Protein AF-A0A368TEZ4-F1 (afdb_monomer_lite)

Structure (mmCIF, N/CA/C/O backbone):
data_AF-A0A368TEZ4-F1
#
_entry.id   AF-A0A368TEZ4-F1
#
loop_
_atom_site.group_PDB
_atom_site.id
_atom_site.type_symbol
_atom_site.label_atom_id
_atom_site.label_alt_id
_atom_site.label_comp_id
_atom_site.label_asym_id
_atom_site.label_entity_id
_atom_site.label_seq_id
_atom_site.pdbx_PDB_ins_code
_atom_site.Cartn_x
_atom_site.Cartn_y
_atom_site.Cartn_z
_atom_site.occupancy
_atom_site.B_iso_or_equiv
_atom_site.auth_seq_id
_atom_site.auth_comp_id
_atom_site.auth_asym_id
_atom_site.auth_atom_id
_atom_site.pdbx_PDB_model_num
ATOM 1 N N . MET A 1 1 ? -27.311 -32.280 39.906 1.00 43.31 1 MET A N 1
ATOM 2 C CA . MET A 1 1 ? -26.940 -31.190 38.976 1.00 43.31 1 MET A CA 1
ATOM 3 C C . MET A 1 1 ? -26.028 -31.765 37.904 1.00 43.31 1 MET A C 1
ATOM 5 O O . MET A 1 1 ? -25.004 -32.318 38.286 1.00 43.31 1 MET A O 1
ATOM 9 N N . PRO A 1 2 ? -26.375 -31.707 36.608 1.00 44.59 2 PRO A N 1
ATOM 10 C CA . PRO A 1 2 ? -25.409 -32.002 35.556 1.00 44.59 2 PRO A CA 1
ATOM 11 C C . PRO A 1 2 ? -24.467 -30.798 35.349 1.00 44.59 2 PRO A C 1
ATOM 13 O O . PRO A 1 2 ? -24.894 -29.658 35.553 1.00 44.59 2 PRO A O 1
ATOM 16 N N . PRO A 1 3 ? -23.200 -31.016 34.958 1.00 43.06 3 PRO A N 1
ATOM 17 C CA . PRO A 1 3 ? -22.286 -29.928 34.633 1.00 43.06 3 PRO A CA 1
ATOM 18 C C . PRO A 1 3 ? -22.709 -29.253 33.322 1.00 43.06 3 PRO A C 1
ATOM 20 O O . PRO A 1 3 ? -23.025 -29.916 32.333 1.00 43.06 3 PRO A O 1
ATOM 23 N N . ILE A 1 4 ? -22.711 -27.920 33.316 1.00 48.16 4 ILE A N 1
ATOM 24 C CA . ILE A 1 4 ? -22.981 -27.105 32.130 1.00 48.16 4 ILE A CA 1
ATOM 25 C C . ILE A 1 4 ? -21.803 -27.280 31.165 1.00 48.16 4 ILE A C 1
ATOM 27 O O . ILE A 1 4 ? -20.699 -26.798 31.415 1.00 48.16 4 ILE A O 1
ATOM 31 N N . SER A 1 5 ? -22.033 -27.989 30.060 1.00 49.06 5 SER A N 1
ATOM 32 C CA . SER A 1 5 ? -21.103 -28.042 28.933 1.00 49.06 5 SER A CA 1
ATOM 33 C C . SER A 1 5 ? -21.151 -26.695 28.211 1.00 49.06 5 SER A C 1
ATOM 35 O O . SER A 1 5 ? -22.085 -26.412 27.460 1.00 49.06 5 SER A O 1
ATOM 37 N N . ILE A 1 6 ? -20.169 -25.828 28.471 1.00 51.31 6 ILE A N 1
ATOM 38 C CA . ILE A 1 6 ? -19.989 -24.587 27.710 1.00 51.31 6 ILE A CA 1
ATOM 39 C C . ILE A 1 6 ? -19.477 -24.995 26.327 1.00 51.31 6 ILE A C 1
ATOM 41 O O . ILE A 1 6 ? -18.301 -25.302 26.129 1.00 51.31 6 ILE A O 1
ATOM 45 N N . GLY A 1 7 ? -20.412 -25.084 25.383 1.00 43.53 7 GLY A N 1
ATOM 46 C CA . GLY A 1 7 ? -20.184 -25.577 24.035 1.00 43.53 7 GLY A CA 1
ATOM 47 C C . GLY A 1 7 ? -19.097 -24.797 23.297 1.00 43.53 7 GLY A C 1
ATOM 48 O O . GLY A 1 7 ? -19.305 -23.668 22.858 1.00 43.53 7 GLY A O 1
ATOM 49 N N . GLY A 1 8 ? -17.969 -25.462 23.035 1.00 47.59 8 GLY A N 1
ATOM 50 C CA . GLY A 1 8 ? -16.898 -25.000 22.141 1.00 47.59 8 GLY A CA 1
ATOM 51 C C . GLY A 1 8 ? -17.299 -24.872 20.658 1.00 47.59 8 GLY A C 1
ATOM 52 O O . GLY A 1 8 ? -16.436 -24.712 19.796 1.00 47.59 8 GLY A O 1
ATOM 53 N N . GLY A 1 9 ? -18.595 -24.939 20.334 1.00 52.88 9 GLY A N 1
ATOM 54 C CA . GLY A 1 9 ? -19.119 -24.895 18.968 1.00 52.88 9 GLY A CA 1
ATOM 55 C C . GLY A 1 9 ? -19.079 -23.505 18.328 1.00 52.88 9 GLY A C 1
ATOM 56 O O . GLY A 1 9 ? -18.756 -23.393 17.144 1.00 52.88 9 GLY A O 1
ATOM 57 N N . MET A 1 10 ? -19.345 -22.436 19.092 1.00 49.81 10 MET A N 1
ATOM 58 C CA . MET A 1 10 ? -19.402 -21.078 18.529 1.00 49.81 10 MET A CA 1
ATOM 59 C C . MET A 1 10 ? -18.005 -20.531 18.214 1.00 49.81 10 MET A C 1
ATOM 61 O O . MET A 1 10 ? -17.757 -20.093 17.093 1.00 49.81 10 MET A O 1
ATOM 65 N N . VAL A 1 11 ? -17.045 -20.647 19.137 1.00 54.62 11 VAL A N 1
ATOM 66 C CA . VAL A 1 11 ? -15.675 -20.121 18.949 1.00 54.62 11 VAL A CA 1
ATOM 67 C C . VAL A 1 11 ? -14.958 -20.802 17.771 1.00 54.62 11 VAL A C 1
ATOM 69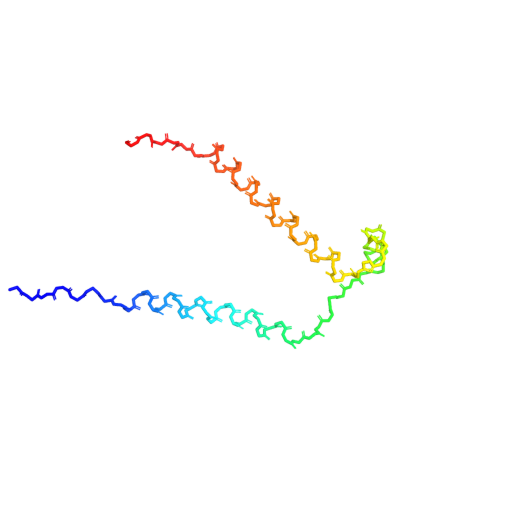 O O . VAL A 1 11 ? -14.264 -20.147 16.989 1.00 54.62 11 VAL A O 1
ATOM 72 N N . GLY A 1 12 ? -15.180 -22.107 17.581 1.00 55.53 12 GLY A N 1
ATOM 73 C CA . GLY A 1 12 ? -14.644 -22.857 16.442 1.00 55.53 12 GLY A CA 1
ATOM 74 C C . GLY A 1 12 ? -15.298 -22.496 15.102 1.00 55.53 12 GLY A C 1
ATOM 75 O O . GLY A 1 12 ? -14.646 -22.567 14.060 1.00 55.53 12 GLY A O 1
ATOM 76 N N . ALA A 1 13 ? -16.570 -22.088 15.095 1.00 57.53 13 ALA A N 1
ATOM 77 C CA . ALA A 1 13 ? -17.242 -21.596 13.893 1.00 57.53 13 ALA A CA 1
ATOM 78 C C . ALA A 1 13 ? -16.713 -20.215 13.475 1.00 57.53 13 ALA A C 1
ATOM 80 O O . ALA A 1 13 ? -16.379 -20.032 12.305 1.00 57.53 13 ALA A O 1
ATOM 81 N N . TYR A 1 14 ? -16.528 -19.293 14.427 1.00 57.78 14 TYR A N 1
ATOM 82 C CA . TYR A 1 14 ? -15.948 -17.971 14.158 1.00 57.78 14 TYR A CA 1
ATOM 83 C C . TYR A 1 14 ? -14.522 -18.061 13.598 1.00 57.78 14 TYR A C 1
ATOM 85 O O . TYR A 1 14 ? -14.234 -17.458 12.561 1.00 57.78 14 TYR A O 1
ATOM 93 N N . LYS A 1 15 ? -13.640 -18.870 14.207 1.00 54.47 15 LYS A N 1
ATOM 94 C CA . LYS A 1 15 ? -12.266 -19.043 13.699 1.00 54.47 15 LYS A CA 1
ATOM 95 C C . LYS A 1 15 ? -12.217 -19.685 12.309 1.00 54.47 15 LYS A C 1
ATOM 97 O O . LYS A 1 15 ? -11.407 -19.268 11.485 1.00 54.47 15 LYS A O 1
ATOM 102 N N . ARG A 1 16 ? -13.093 -20.657 12.019 1.00 57.38 16 ARG A N 1
ATOM 103 C CA . ARG A 1 16 ? -13.182 -21.291 10.688 1.00 57.38 16 ARG A CA 1
ATOM 104 C C . ARG A 1 16 ? -13.686 -20.327 9.617 1.00 57.38 16 ARG A C 1
ATOM 106 O O . ARG A 1 16 ? -13.155 -20.332 8.510 1.00 57.38 16 ARG A O 1
ATOM 113 N N . ASN A 1 17 ? -14.665 -19.486 9.942 1.00 62.81 17 ASN A N 1
ATOM 114 C CA . ASN A 1 17 ? -15.207 -18.514 8.993 1.00 62.81 17 ASN A CA 1
ATOM 115 C C . ASN A 1 17 ? -14.178 -17.423 8.663 1.00 62.81 17 ASN A C 1
ATOM 117 O O . ASN A 1 17 ? -13.967 -17.105 7.495 1.00 62.81 17 ASN A O 1
ATOM 121 N N . LEU A 1 18 ? -13.451 -16.940 9.676 1.00 59.81 18 LEU A N 1
ATOM 122 C CA . LEU A 1 18 ? -12.358 -15.988 9.483 1.00 59.81 18 LEU A CA 1
ATOM 123 C C . LEU A 1 18 ? -11.225 -16.592 8.643 1.00 59.81 18 LEU A C 1
ATOM 125 O O . LEU A 1 18 ? -10.767 -15.966 7.691 1.00 59.81 18 LEU A O 1
ATOM 129 N N . TYR A 1 19 ? -10.820 -17.831 8.941 1.00 68.50 19 TYR A N 1
ATOM 130 C CA . TYR A 1 19 ? -9.795 -18.531 8.167 1.00 68.50 19 TYR A CA 1
ATOM 131 C C . TYR A 1 19 ? -10.212 -18.714 6.703 1.00 68.50 19 TYR A C 1
ATOM 133 O O . TYR A 1 19 ? -9.426 -18.426 5.807 1.00 68.50 19 TYR A O 1
ATOM 141 N N . ASN A 1 20 ? -11.457 -19.117 6.438 1.00 66.06 20 ASN A N 1
ATOM 142 C CA . ASN A 1 20 ? -11.959 -19.300 5.075 1.00 66.06 20 ASN A CA 1
ATOM 143 C C . ASN A 1 20 ? -12.116 -17.970 4.317 1.00 66.06 20 ASN A C 1
ATOM 145 O O . ASN A 1 20 ? -11.841 -17.921 3.118 1.00 66.06 20 ASN A O 1
ATOM 149 N N . HIS A 1 21 ? -12.497 -16.887 5.000 1.00 59.31 21 HIS A N 1
ATOM 150 C CA . HIS A 1 21 ? -12.601 -15.556 4.402 1.00 59.31 21 HIS A CA 1
ATOM 151 C C . HIS A 1 21 ? -11.224 -15.001 4.020 1.00 59.31 21 HIS A C 1
ATOM 153 O O . HIS A 1 21 ? -11.004 -14.617 2.870 1.00 59.31 21 HIS A O 1
ATOM 159 N N . VAL A 1 22 ? -10.263 -15.055 4.947 1.00 61.88 22 VAL A N 1
ATOM 160 C CA . VAL A 1 22 ? -8.877 -14.636 4.695 1.00 61.88 22 VAL A CA 1
ATOM 161 C C . VAL A 1 22 ? -8.237 -15.518 3.620 1.00 61.88 22 VAL A C 1
ATOM 163 O O . VAL A 1 22 ? -7.618 -15.003 2.695 1.00 61.88 22 VAL A O 1
ATOM 166 N N . LYS A 1 23 ? -8.450 -16.838 3.660 1.00 65.12 23 LYS A N 1
ATOM 167 C CA . LYS A 1 23 ? -7.940 -17.776 2.650 1.00 65.12 23 LYS A CA 1
ATOM 168 C C . LYS A 1 23 ? -8.533 -17.531 1.262 1.00 65.12 23 LYS A C 1
ATOM 170 O O . LYS A 1 23 ? -7.807 -17.653 0.286 1.00 65.12 23 LYS A O 1
ATOM 175 N N . SER A 1 24 ? -9.808 -17.152 1.156 1.00 56.09 24 SER A N 1
ATOM 176 C CA . SER A 1 24 ? -10.444 -16.772 -0.117 1.00 56.09 24 SER A CA 1
ATOM 177 C C . SER A 1 24 ? -9.842 -15.489 -0.698 1.00 56.09 24 SER A C 1
ATOM 179 O O . SER A 1 24 ? -9.558 -15.427 -1.894 1.00 56.09 24 SER A O 1
ATOM 181 N N . ILE A 1 25 ? -9.571 -14.492 0.151 1.00 58.94 25 ILE A N 1
ATOM 182 C CA . ILE A 1 25 ? -8.879 -13.257 -0.247 1.00 58.94 25 ILE A CA 1
ATOM 183 C C . ILE A 1 25 ? -7.464 -13.579 -0.746 1.00 58.94 25 ILE A C 1
ATOM 185 O O . ILE A 1 25 ? -7.083 -13.151 -1.833 1.00 58.94 25 ILE A O 1
ATOM 189 N N . VAL A 1 26 ? -6.715 -14.397 -0.002 1.00 57.66 26 VAL A N 1
ATOM 190 C CA . VAL A 1 26 ? -5.349 -14.807 -0.367 1.00 57.66 26 VAL A CA 1
ATOM 191 C C . VAL A 1 26 ? -5.332 -15.680 -1.631 1.00 57.66 26 VAL A C 1
ATOM 193 O O . VAL A 1 26 ? -4.465 -15.505 -2.480 1.00 57.66 26 VAL A O 1
ATOM 196 N N . PHE A 1 27 ? -6.306 -16.576 -1.818 1.00 51.22 27 PHE A N 1
ATOM 197 C CA . PHE A 1 27 ? -6.416 -17.429 -3.009 1.00 51.22 27 PHE A CA 1
ATOM 198 C C . PHE A 1 27 ? -6.770 -16.631 -4.273 1.00 51.22 27 PHE A C 1
ATOM 200 O O . PHE A 1 27 ? -6.236 -16.909 -5.344 1.00 51.22 27 PHE A O 1
ATOM 207 N N . LYS A 1 28 ? -7.596 -15.580 -4.160 1.00 53.22 28 LYS A N 1
ATOM 208 C CA . LYS A 1 28 ? -7.843 -14.634 -5.266 1.00 53.22 28 LYS A CA 1
ATOM 209 C C . LYS A 1 28 ? -6.601 -13.818 -5.648 1.00 53.22 28 LYS A C 1
ATOM 211 O O . LYS A 1 28 ? -6.535 -13.332 -6.772 1.00 53.22 28 LYS A O 1
ATOM 216 N N . MET A 1 29 ? -5.617 -13.714 -4.753 1.00 56.22 29 MET A N 1
ATOM 217 C CA . MET A 1 29 ? -4.341 -13.029 -4.986 1.00 56.22 29 MET A CA 1
ATOM 218 C C . MET A 1 29 ? -3.359 -13.831 -5.864 1.00 56.22 29 MET A C 1
ATOM 220 O O . MET A 1 29 ? -2.378 -13.271 -6.339 1.00 56.22 29 MET A O 1
ATOM 224 N N . ALA A 1 30 ? -3.598 -15.131 -6.089 1.00 52.75 30 ALA A N 1
ATOM 225 C CA . ALA A 1 30 ? -2.660 -16.018 -6.789 1.00 52.75 30 ALA A CA 1
ATOM 226 C C . ALA A 1 30 ? -2.681 -15.894 -8.327 1.00 52.75 30 ALA A C 1
ATOM 228 O O . ALA A 1 30 ? -1.819 -16.450 -9.002 1.00 52.75 30 ALA A O 1
ATOM 229 N N . ALA A 1 31 ? -3.633 -15.153 -8.900 1.00 50.47 31 ALA A N 1
ATOM 230 C CA . ALA A 1 31 ? -3.566 -14.746 -10.297 1.00 50.47 31 ALA A CA 1
ATOM 231 C C . ALA A 1 31 ? -2.905 -13.367 -10.345 1.00 50.47 31 ALA A C 1
ATOM 233 O O . ALA A 1 31 ? -3.530 -12.389 -9.938 1.00 50.47 31 ALA A O 1
ATOM 234 N N . ILE A 1 32 ? -1.665 -13.278 -10.838 1.00 56.19 32 ILE A N 1
ATOM 235 C CA . ILE A 1 32 ? -0.982 -12.002 -11.108 1.00 56.19 32 ILE A CA 1
ATOM 236 C C . ILE A 1 32 ? -1.712 -11.319 -12.277 1.00 56.19 32 ILE A C 1
ATOM 238 O O . ILE A 1 32 ? -1.274 -11.326 -13.423 1.00 56.19 32 ILE A O 1
ATOM 242 N N . LYS A 1 33 ? -2.904 -10.792 -12.003 1.00 61.69 33 LYS A N 1
ATOM 243 C CA . LYS A 1 33 ? -3.614 -9.866 -12.873 1.00 61.69 33 LYS A CA 1
ATOM 244 C C . LYS A 1 33 ? -3.056 -8.497 -12.531 1.00 61.69 33 LYS A C 1
ATOM 246 O O . LYS A 1 33 ? -3.310 -7.986 -11.443 1.00 61.69 33 LYS A O 1
ATOM 251 N N . GLY A 1 34 ? -2.243 -7.947 -13.430 1.00 66.62 34 GLY A N 1
ATOM 252 C CA . GLY A 1 34 ? -1.777 -6.572 -13.302 1.00 66.62 34 GLY A CA 1
ATOM 253 C C . GLY A 1 34 ? -2.969 -5.637 -13.104 1.00 66.62 34 GLY A C 1
ATOM 254 O O . GLY A 1 34 ? -4.011 -5.806 -13.739 1.00 66.62 34 GLY A O 1
ATOM 255 N N . ILE A 1 35 ? -2.831 -4.676 -12.196 1.00 72.56 35 ILE A N 1
ATOM 256 C CA . ILE A 1 35 ? -3.796 -3.586 -12.071 1.00 72.56 35 ILE A CA 1
ATOM 257 C C . ILE A 1 35 ? -3.535 -2.666 -13.269 1.00 72.56 35 ILE A C 1
ATOM 259 O O . ILE A 1 35 ? -2.402 -2.202 -13.406 1.00 72.56 35 ILE A O 1
ATOM 263 N N . PRO A 1 36 ? -4.507 -2.426 -14.166 1.00 78.94 36 PRO A N 1
ATOM 264 C CA . PRO A 1 36 ? -4.312 -1.470 -15.246 1.00 78.94 36 PRO A CA 1
ATOM 265 C C . PRO A 1 36 ? -4.165 -0.069 -14.646 1.00 78.94 36 PRO A C 1
ATOM 267 O O . PRO A 1 36 ? -5.020 0.381 -13.883 1.00 78.94 36 PRO A O 1
ATOM 270 N N . VAL A 1 37 ? -3.073 0.608 -14.990 1.00 82.88 37 VAL A N 1
ATOM 271 C CA . VAL A 1 37 ? -2.762 1.974 -14.555 1.00 82.88 37 VAL A CA 1
ATOM 272 C C . VAL A 1 37 ? -2.628 2.839 -15.805 1.00 82.88 37 VAL A C 1
ATOM 274 O O . VAL A 1 37 ? -2.026 2.400 -16.786 1.00 82.88 37 VAL A O 1
ATOM 277 N N . SER A 1 38 ? -3.210 4.043 -15.804 1.00 90.38 38 SER A N 1
ATOM 278 C CA . SER A 1 38 ? -3.028 4.972 -16.925 1.00 90.38 38 SER A CA 1
ATOM 279 C C . SER A 1 38 ? -1.577 5.480 -16.978 1.00 90.38 38 SER A C 1
ATOM 281 O O . SER A 1 38 ? -0.910 5.524 -15.940 1.00 90.38 38 SER A O 1
ATOM 283 N N . PRO A 1 39 ? -1.069 5.893 -18.154 1.00 89.81 39 PRO A N 1
ATOM 284 C CA . PRO A 1 39 ? 0.285 6.438 -18.275 1.00 89.81 39 PRO A CA 1
ATOM 285 C C . PRO A 1 39 ? 0.541 7.625 -17.339 1.00 89.81 39 PRO A C 1
ATOM 287 O O . PRO A 1 39 ? 1.588 7.694 -16.710 1.00 89.81 39 PRO A O 1
ATOM 290 N N . GLU A 1 40 ? -0.453 8.503 -17.191 1.00 92.69 40 GLU A N 1
ATOM 291 C CA . GLU A 1 40 ? -0.410 9.670 -16.301 1.00 92.69 40 GLU A CA 1
ATOM 292 C C . GLU A 1 40 ? -0.199 9.259 -14.838 1.00 92.69 40 GLU A C 1
ATOM 294 O O . GLU A 1 40 ? 0.673 9.784 -14.152 1.00 92.69 40 GLU A O 1
ATOM 299 N N . ILE A 1 41 ? -0.949 8.261 -14.359 1.00 90.69 41 ILE A N 1
ATOM 300 C CA . ILE A 1 41 ? -0.810 7.771 -12.983 1.00 90.69 41 ILE A CA 1
ATOM 301 C C . ILE A 1 41 ? 0.529 7.051 -12.794 1.00 90.69 41 ILE A C 1
ATOM 303 O O . ILE A 1 41 ? 1.130 7.147 -11.726 1.00 90.69 41 ILE A O 1
ATOM 307 N N . LEU A 1 42 ? 1.024 6.347 -13.815 1.00 90.62 42 LEU A N 1
ATOM 308 C CA . LEU A 1 42 ? 2.334 5.702 -13.752 1.00 90.62 42 LEU A CA 1
ATOM 309 C C . LEU A 1 42 ? 3.472 6.730 -13.666 1.00 90.62 42 LEU A C 1
ATOM 311 O O . LEU A 1 42 ? 4.426 6.518 -12.917 1.00 90.62 42 LEU A O 1
ATOM 315 N N . GLU A 1 43 ? 3.361 7.842 -14.392 1.00 93.38 43 GLU A N 1
ATOM 316 C CA . GLU A 1 43 ? 4.310 8.952 -14.318 1.00 93.38 43 GLU A CA 1
ATOM 317 C C . GLU A 1 43 ? 4.326 9.575 -12.918 1.00 93.38 43 GLU A C 1
ATOM 319 O O . GLU A 1 43 ? 5.393 9.719 -12.319 1.00 93.38 43 GLU A O 1
ATOM 324 N N . GLU A 1 44 ? 3.154 9.862 -12.352 1.00 94.62 44 GLU A N 1
ATOM 325 C CA . GLU A 1 44 ? 3.040 10.386 -10.988 1.00 94.62 44 GLU A CA 1
ATOM 326 C C . GLU A 1 44 ? 3.626 9.416 -9.951 1.00 94.62 44 GLU A C 1
ATOM 328 O O . GLU A 1 44 ? 4.410 9.818 -9.090 1.00 94.62 44 GLU A O 1
ATOM 333 N N . LEU A 1 45 ? 3.351 8.112 -10.070 1.00 91.25 45 LEU A N 1
ATOM 334 C CA . LEU A 1 45 ? 3.980 7.098 -9.216 1.00 91.25 45 LEU A CA 1
ATOM 335 C C . LEU A 1 45 ? 5.505 7.082 -9.371 1.00 91.25 45 LEU A C 1
ATOM 337 O O . LEU A 1 45 ? 6.218 6.906 -8.385 1.00 91.25 45 LEU A O 1
ATOM 341 N N . SER A 1 46 ? 6.021 7.281 -10.585 1.00 90.44 46 SER A N 1
ATOM 342 C CA . SER A 1 46 ? 7.464 7.338 -10.824 1.00 90.44 46 SER A CA 1
ATOM 343 C C . SER A 1 46 ? 8.116 8.550 -10.158 1.00 90.44 46 SER A C 1
ATOM 345 O O . SER A 1 46 ? 9.264 8.447 -9.732 1.00 90.44 46 SER A O 1
ATOM 347 N N . ARG A 1 47 ? 7.412 9.683 -10.053 1.00 94.44 47 ARG A N 1
ATOM 348 C CA . ARG A 1 47 ? 7.904 10.897 -9.375 1.00 94.44 47 ARG A CA 1
ATOM 349 C C . ARG A 1 47 ? 7.952 10.745 -7.855 1.00 94.44 47 ARG A C 1
ATOM 351 O O . ARG A 1 47 ? 8.763 11.394 -7.204 1.00 94.44 47 ARG A O 1
ATOM 358 N N . LEU A 1 48 ? 7.098 9.888 -7.295 1.00 94.62 48 LEU A N 1
ATOM 359 C CA . LEU A 1 48 ? 7.044 9.597 -5.856 1.00 94.62 48 LEU A CA 1
ATOM 360 C C . LEU A 1 48 ? 8.084 8.571 -5.393 1.00 94.62 48 LEU A C 1
ATOM 362 O O . LEU A 1 48 ? 8.238 8.346 -4.194 1.00 94.62 48 LEU A O 1
ATOM 366 N N . LYS A 1 49 ? 8.747 7.907 -6.333 1.00 94.44 49 LYS A N 1
ATOM 367 C CA . LYS A 1 49 ? 9.681 6.822 -6.074 1.00 94.44 49 LYS A CA 1
ATOM 368 C C . LYS A 1 49 ? 11.033 7.367 -5.605 1.00 94.44 49 LYS A C 1
ATOM 370 O O . LYS A 1 49 ? 11.623 8.230 -6.251 1.00 94.44 49 LYS A O 1
ATOM 375 N N . GLU A 1 50 ? 11.567 6.798 -4.532 1.00 92.88 50 GLU A N 1
ATOM 376 C CA . GLU A 1 50 ? 12.926 7.088 -4.074 1.00 92.88 50 GLU A CA 1
ATOM 377 C C . GLU A 1 50 ? 13.986 6.443 -4.998 1.00 92.88 50 GLU A C 1
ATOM 379 O O . GLU A 1 50 ? 13.685 5.493 -5.749 1.00 92.88 50 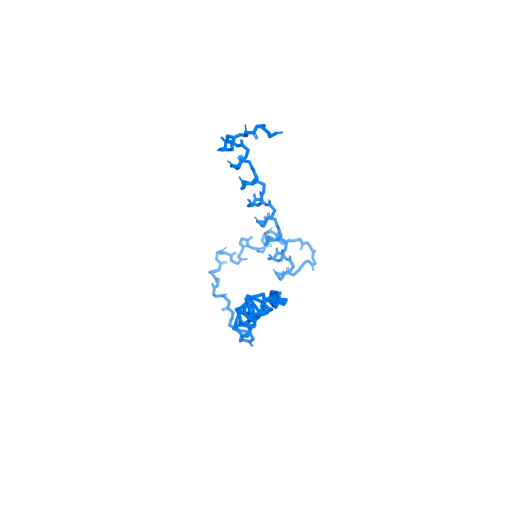GLU A O 1
ATOM 384 N N . PRO A 1 51 ? 15.240 6.942 -4.984 1.00 93.19 51 PRO A N 1
ATOM 385 C CA . PRO A 1 51 ? 16.347 6.282 -5.669 1.00 93.19 51 PRO A CA 1
ATOM 386 C C . PRO A 1 51 ? 16.412 4.801 -5.279 1.00 93.19 51 PRO A C 1
ATOM 388 O O . PRO A 1 51 ? 16.200 4.458 -4.124 1.00 93.19 51 PRO A O 1
ATOM 391 N N . GLU A 1 52 ? 16.646 3.921 -6.256 1.00 91.88 52 GLU A N 1
ATOM 392 C CA . GLU A 1 52 ? 16.777 2.459 -6.063 1.00 91.88 52 GLU A CA 1
ATOM 393 C C . GLU A 1 52 ? 15.537 1.706 -5.541 1.00 91.88 52 GLU A C 1
ATOM 395 O O . GLU A 1 52 ? 15.485 0.484 -5.646 1.00 91.88 52 GLU A O 1
ATOM 400 N N . GLN A 1 53 ? 14.489 2.405 -5.099 1.00 94.12 53 GLN A N 1
ATOM 401 C CA . GLN A 1 53 ? 13.224 1.797 -4.680 1.00 94.12 53 GLN A CA 1
ATOM 402 C C . GLN A 1 53 ? 12.557 1.041 -5.844 1.00 94.12 53 GLN A C 1
ATOM 404 O O . GLN A 1 53 ? 12.829 1.305 -7.010 1.00 94.12 53 GLN A O 1
ATOM 409 N N . THR A 1 54 ? 11.633 0.132 -5.589 1.00 93.19 54 THR A N 1
ATOM 410 C CA . THR A 1 54 ? 10.755 -0.471 -6.602 1.00 93.19 54 THR A CA 1
ATOM 411 C C . THR A 1 54 ? 9.339 0.093 -6.491 1.00 93.19 54 THR A C 1
ATOM 413 O O . THR A 1 54 ? 8.930 0.588 -5.442 1.00 93.19 54 THR A O 1
ATOM 416 N N . PHE A 1 55 ? 8.526 -0.017 -7.549 1.00 89.88 55 PHE A N 1
ATOM 417 C CA . PHE A 1 55 ? 7.100 0.326 -7.439 1.00 89.88 55 PHE A CA 1
ATOM 418 C C . PHE A 1 55 ? 6.389 -0.514 -6.370 1.00 89.88 55 PHE A C 1
ATOM 420 O O . PHE A 1 55 ? 5.495 -0.015 -5.696 1.00 89.88 55 PHE A O 1
ATOM 427 N N . GLY A 1 56 ? 6.807 -1.769 -6.172 1.00 89.38 56 GLY A N 1
ATOM 428 C CA . GLY A 1 56 ? 6.271 -2.620 -5.110 1.00 89.38 56 GLY A CA 1
ATOM 429 C C . GLY A 1 56 ? 6.523 -2.040 -3.719 1.00 89.38 56 GLY A C 1
ATOM 430 O O . GLY A 1 56 ? 5.596 -1.950 -2.917 1.00 89.38 56 GLY A O 1
ATOM 431 N N . GLU A 1 57 ? 7.746 -1.586 -3.452 1.00 93.06 57 GLU A N 1
ATOM 432 C CA . GLU A 1 57 ? 8.118 -0.959 -2.177 1.00 93.06 57 GLU A CA 1
ATOM 433 C C . GLU A 1 57 ? 7.429 0.392 -1.972 1.00 93.06 57 GLU A C 1
ATOM 435 O O . GLU A 1 57 ? 6.939 0.668 -0.876 1.00 93.06 57 GLU A O 1
ATOM 440 N N . LEU A 1 58 ? 7.315 1.205 -3.028 1.00 94.38 58 LEU A N 1
ATOM 441 C CA . LEU A 1 58 ? 6.570 2.463 -2.977 1.00 94.38 58 LEU A CA 1
ATOM 442 C C . LEU A 1 58 ? 5.106 2.216 -2.588 1.00 94.38 58 LEU A C 1
ATOM 444 O O . LEU A 1 58 ? 4.599 2.822 -1.639 1.00 94.38 58 LEU A O 1
ATOM 448 N N . ILE A 1 59 ? 4.434 1.297 -3.287 1.00 92.19 59 ILE A N 1
ATOM 449 C CA . ILE A 1 59 ? 3.030 0.958 -3.036 1.00 92.19 59 ILE A CA 1
ATOM 450 C C . ILE A 1 59 ? 2.859 0.337 -1.644 1.00 92.19 59 ILE A C 1
ATOM 452 O O . ILE A 1 59 ? 1.911 0.687 -0.939 1.00 92.19 59 ILE A O 1
ATOM 456 N N . ALA A 1 60 ? 3.782 -0.519 -1.200 1.00 91.81 60 ALA A N 1
ATOM 457 C CA . ALA A 1 60 ? 3.769 -1.067 0.156 1.00 91.81 60 ALA A CA 1
ATOM 458 C C . ALA A 1 60 ? 3.835 0.045 1.218 1.00 91.81 60 ALA A C 1
ATOM 460 O O . ALA A 1 60 ? 3.019 0.062 2.145 1.00 91.81 60 ALA A O 1
ATOM 461 N N . GLY A 1 61 ? 4.730 1.021 1.037 1.00 94.38 61 GLY A N 1
ATOM 462 C CA . GLY A 1 61 ? 4.838 2.183 1.919 1.00 94.38 61 GLY A CA 1
ATOM 463 C C . GLY A 1 61 ? 3.585 3.064 1.906 1.00 94.38 61 GLY A C 1
ATOM 464 O O . GLY A 1 61 ? 3.118 3.497 2.961 1.00 94.38 61 GLY A O 1
ATOM 465 N N . MET A 1 62 ? 2.985 3.301 0.735 1.00 94.69 62 MET A N 1
ATOM 466 C CA . MET A 1 62 ? 1.719 4.040 0.614 1.00 94.69 62 MET A CA 1
ATOM 467 C C . MET A 1 62 ? 0.576 3.342 1.361 1.00 94.69 62 MET A C 1
ATOM 469 O O . MET A 1 62 ? -0.174 4.000 2.085 1.00 94.69 62 MET A O 1
ATOM 473 N N . ILE A 1 63 ? 0.471 2.015 1.242 1.00 93.00 63 ILE A N 1
ATOM 474 C CA . ILE A 1 63 ? -0.531 1.212 1.957 1.00 93.00 63 ILE A CA 1
ATOM 475 C C . ILE A 1 63 ? -0.350 1.341 3.471 1.00 93.00 63 ILE A C 1
ATOM 477 O O . ILE A 1 63 ? -1.334 1.482 4.200 1.00 93.00 63 ILE A O 1
ATOM 481 N N . GLU A 1 64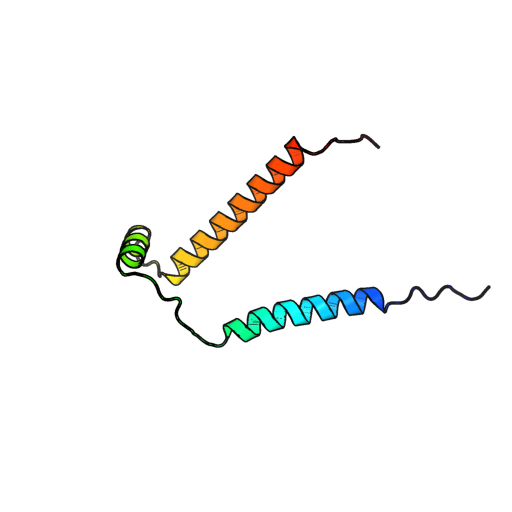 ? 0.886 1.284 3.966 1.00 96.25 64 GLU A N 1
ATOM 482 C CA . GLU A 1 64 ? 1.153 1.414 5.399 1.00 96.25 64 GLU A CA 1
ATOM 483 C C . GLU A 1 64 ? 0.764 2.800 5.931 1.00 96.25 64 GLU A C 1
ATOM 485 O O . GLU A 1 64 ? 0.111 2.900 6.975 1.00 96.25 64 GLU A O 1
ATOM 490 N N . ARG A 1 65 ? 1.101 3.866 5.195 1.00 96.00 65 ARG A N 1
ATOM 491 C CA . ARG A 1 65 ? 0.717 5.239 5.555 1.00 96.00 65 ARG A CA 1
ATOM 492 C C . ARG A 1 65 ? -0.798 5.417 5.596 1.00 96.00 65 ARG A C 1
ATOM 494 O O . ARG A 1 65 ? -1.308 5.954 6.575 1.00 96.00 65 ARG A O 1
ATOM 501 N N . GLU A 1 66 ? -1.518 4.915 4.596 1.00 96.50 66 GLU A N 1
ATOM 502 C CA . GLU A 1 66 ? -2.984 4.997 4.545 1.00 96.50 66 GLU A CA 1
ATOM 503 C C . GLU A 1 66 ? -3.642 4.237 5.706 1.00 96.50 66 GLU A C 1
ATOM 505 O O . GLU A 1 66 ? -4.576 4.738 6.334 1.00 96.50 66 GLU A O 1
ATOM 510 N N . LYS A 1 67 ? -3.130 3.048 6.053 1.00 93.56 67 LYS A N 1
ATOM 511 C CA . LYS A 1 67 ? -3.606 2.289 7.223 1.00 93.56 67 LYS A CA 1
ATOM 512 C C . LYS A 1 67 ? -3.442 3.086 8.515 1.00 93.56 67 LYS A C 1
ATOM 514 O O . LYS A 1 67 ? -4.388 3.166 9.297 1.00 93.56 67 LYS A O 1
ATOM 519 N N . LYS A 1 68 ? -2.264 3.682 8.729 1.00 96.19 68 LYS A N 1
ATOM 520 C CA . LYS A 1 68 ? -1.989 4.521 9.907 1.00 96.19 68 LYS A CA 1
ATOM 521 C C . LYS A 1 68 ? -2.902 5.745 9.938 1.00 96.19 68 LYS A C 1
ATOM 523 O O . LYS A 1 68 ? -3.484 6.041 10.976 1.00 96.19 68 LYS A O 1
ATOM 528 N N . PHE A 1 69 ? -3.077 6.415 8.802 1.00 95.69 69 PHE A N 1
ATOM 529 C CA . PHE A 1 69 ? -3.950 7.580 8.691 1.00 95.69 69 PHE A CA 1
ATOM 530 C C . PHE A 1 69 ? -5.406 7.251 9.042 1.00 95.69 69 PHE A C 1
ATOM 532 O O . PHE A 1 69 ? -6.015 7.955 9.848 1.00 95.69 69 PHE A O 1
ATOM 539 N N . ARG A 1 70 ? -5.954 6.156 8.496 1.00 92.75 70 ARG A N 1
ATOM 540 C CA . ARG A 1 70 ? -7.317 5.702 8.822 1.00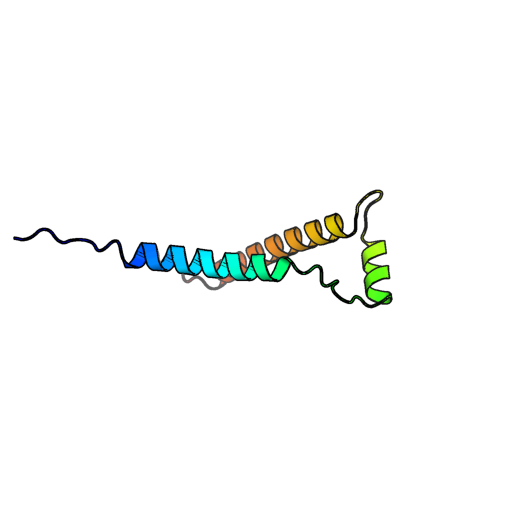 92.75 70 ARG A CA 1
ATOM 541 C C . ARG A 1 70 ? -7.475 5.375 10.296 1.00 92.75 70 ARG A C 1
ATOM 543 O O . ARG A 1 70 ? -8.443 5.822 10.894 1.00 92.75 70 ARG A O 1
ATOM 550 N N . LEU A 1 71 ? -6.508 4.668 10.880 1.00 94.06 71 LEU A N 1
ATOM 551 C CA . LEU A 1 71 ? -6.532 4.345 12.303 1.00 94.06 71 LEU A CA 1
ATOM 552 C C . LEU A 1 71 ? -6.632 5.614 13.159 1.00 94.06 71 LEU A C 1
ATOM 554 O O . LEU A 1 71 ? -7.510 5.708 14.009 1.00 94.06 71 LEU A O 1
ATOM 558 N N . LEU A 1 72 ? -5.777 6.606 12.903 1.00 94.75 72 LEU A N 1
ATOM 559 C CA . LEU A 1 72 ? -5.791 7.866 13.651 1.00 94.75 72 LEU A CA 1
ATOM 560 C C . LEU A 1 72 ? -7.094 8.645 13.447 1.00 94.75 72 LEU A C 1
ATOM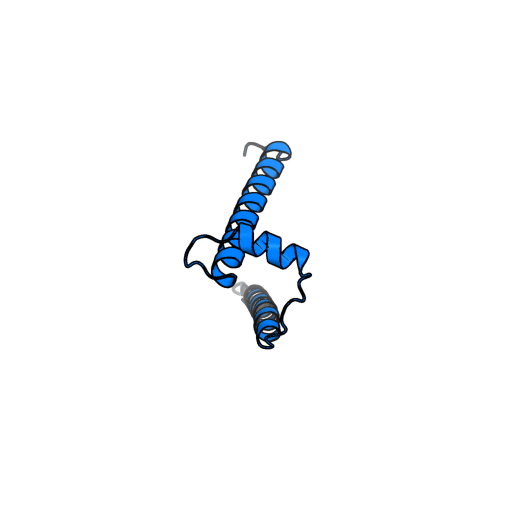 562 O O . LEU A 1 72 ? -7.640 9.203 14.398 1.00 94.75 72 LEU A O 1
ATOM 566 N N . LYS A 1 73 ? -7.616 8.664 12.217 1.00 92.81 73 LYS A N 1
ATOM 567 C CA . LYS A 1 73 ? -8.902 9.291 11.904 1.00 92.81 73 LYS A CA 1
ATOM 568 C C . LYS A 1 73 ? -10.052 8.630 12.665 1.00 92.81 73 LYS A C 1
ATOM 570 O O . LYS A 1 73 ? -10.906 9.333 13.201 1.00 92.81 73 LYS A O 1
ATOM 575 N N . ASP A 1 74 ? -10.068 7.304 12.713 1.00 92.31 74 ASP A N 1
ATOM 576 C CA . ASP A 1 74 ? -11.103 6.539 13.401 1.00 92.31 74 ASP A CA 1
ATOM 577 C C . ASP A 1 74 ? -11.004 6.718 14.922 1.00 92.31 74 ASP A C 1
ATOM 579 O O . ASP A 1 74 ? -12.027 6.929 15.568 1.00 92.31 74 ASP A O 1
ATOM 583 N N . MET A 1 75 ? -9.793 6.733 15.490 1.00 91.12 75 MET A N 1
ATOM 584 C CA . MET A 1 75 ? -9.570 7.038 16.911 1.00 91.12 75 MET A CA 1
ATOM 585 C C . MET A 1 75 ? -10.102 8.420 17.282 1.00 91.12 75 MET A C 1
ATOM 587 O O . MET A 1 75 ? -10.890 8.541 18.215 1.00 91.12 75 MET A O 1
ATOM 591 N N . LYS A 1 76 ? -9.742 9.446 16.504 1.00 90.81 76 LYS A N 1
ATOM 592 C CA . LYS A 1 76 ? -10.222 10.812 16.726 1.00 90.81 76 LYS A CA 1
ATOM 593 C C . LYS A 1 76 ? -11.747 10.895 16.655 1.00 90.81 76 LYS A C 1
ATOM 595 O O . LYS A 1 76 ? -12.374 11.533 17.491 1.00 90.81 76 LYS A O 1
ATOM 600 N N . ARG A 1 77 ? -12.359 10.207 15.686 1.00 89.31 77 ARG A N 1
ATOM 601 C CA . ARG A 1 77 ? -13.820 10.131 15.585 1.00 89.31 77 ARG A CA 1
ATOM 602 C C . ARG A 1 77 ? -14.438 9.493 16.828 1.00 89.31 77 ARG A C 1
ATOM 604 O O . ARG A 1 77 ? -15.477 9.961 17.280 1.00 89.31 77 ARG A O 1
ATOM 611 N N . ILE A 1 78 ? -13.842 8.424 17.355 1.00 86.44 78 ILE A N 1
ATOM 612 C CA . ILE A 1 78 ? -14.316 7.784 18.587 1.00 86.44 78 ILE A CA 1
ATOM 613 C C . ILE A 1 78 ? -14.201 8.762 19.756 1.00 86.44 78 ILE A C 1
ATOM 615 O O . ILE A 1 78 ? -15.184 8.933 20.454 1.00 86.44 78 ILE A O 1
ATOM 6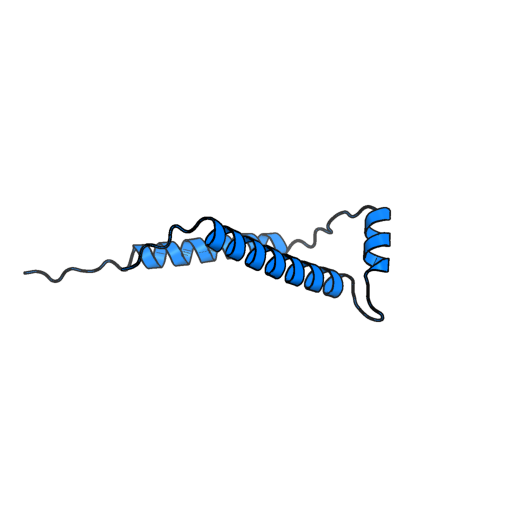19 N N . GLU A 1 79 ? -13.078 9.456 19.933 1.00 82.31 79 GLU A N 1
ATOM 620 C CA . GLU A 1 79 ? -12.921 10.462 20.999 1.00 82.31 79 GLU A CA 1
ATOM 621 C C . GLU A 1 79 ? -13.969 11.582 20.919 1.00 82.31 79 GLU A C 1
ATOM 623 O O . GLU A 1 79 ? -14.540 11.964 21.935 1.00 82.31 79 GLU A O 1
ATOM 628 N N . GLU A 1 80 ? -14.264 12.080 19.717 1.00 83.75 80 GLU A N 1
ATOM 629 C CA . GLU A 1 80 ? -15.252 13.147 19.501 1.00 83.75 80 GLU A CA 1
ATOM 630 C C . GLU A 1 80 ? -16.709 12.683 19.680 1.00 83.75 80 GLU A C 1
ATOM 632 O O . GLU A 1 80 ? -17.588 13.508 19.921 1.00 83.75 80 GLU A O 1
ATOM 637 N N . THR A 1 81 ? -16.987 11.384 19.522 1.00 76.69 81 THR A N 1
ATOM 638 C CA . THR A 1 81 ? -18.356 10.825 19.561 1.00 76.69 81 THR A CA 1
ATOM 639 C C . THR A 1 81 ? -18.632 9.937 20.769 1.00 76.69 81 THR A C 1
ATOM 641 O O . THR A 1 81 ? -19.779 9.544 20.983 1.00 76.69 81 THR A O 1
ATOM 644 N N . ALA A 1 82 ? -17.611 9.611 21.557 1.00 65.31 82 ALA A N 1
ATOM 645 C CA . ALA A 1 82 ? -17.749 8.819 22.762 1.00 65.31 82 ALA A CA 1
ATOM 646 C C . ALA A 1 82 ? -18.313 9.690 23.887 1.00 65.31 82 ALA A C 1
ATOM 648 O O . ALA A 1 82 ? -17.643 10.564 24.433 1.00 65.31 82 ALA A O 1
ATOM 649 N N . GLU A 1 83 ? -19.553 9.405 24.270 1.00 61.94 83 GLU A N 1
ATOM 650 C CA . GLU A 1 83 ? -20.084 9.793 25.569 1.00 61.94 83 GLU A CA 1
ATOM 651 C C . GLU A 1 83 ? -19.458 8.845 26.604 1.00 61.94 83 GLU A C 1
ATOM 653 O O . GLU A 1 83 ? -19.905 7.714 26.802 1.00 61.94 83 GLU A O 1
ATOM 658 N N . PHE A 1 84 ? -18.318 9.249 27.168 1.00 61.16 84 PHE A N 1
ATOM 659 C CA . PHE A 1 84 ? -17.632 8.467 28.192 1.00 61.16 84 PHE A CA 1
ATOM 660 C C . PHE A 1 84 ? -18.509 8.410 29.447 1.00 61.16 84 PHE A C 1
ATOM 662 O O . PHE A 1 84 ? -18.721 9.425 30.107 1.00 61.16 84 PHE A O 1
ATOM 669 N N . VAL A 1 85 ? -19.023 7.224 29.776 1.00 63.00 85 VAL A N 1
ATOM 670 C CA . VAL A 1 85 ? -19.716 6.976 31.044 1.00 63.00 85 VAL A CA 1
ATOM 671 C C . VAL A 1 85 ? -18.686 6.433 32.032 1.00 63.00 85 VAL A C 1
ATOM 673 O O . VAL A 1 85 ? -18.115 5.366 31.796 1.00 63.00 85 VAL A O 1
ATOM 676 N N . GLU A 1 86 ? -18.414 7.177 33.105 1.00 65.62 86 GLU A N 1
ATOM 677 C CA . GLU A 1 86 ? -17.628 6.674 34.238 1.00 65.62 86 GLU A CA 1
ATOM 678 C C . GLU A 1 86 ? -18.374 5.497 34.891 1.00 65.62 86 GLU A C 1
ATOM 680 O O . GLU A 1 86 ? -19.585 5.574 35.114 1.00 65.62 86 GLU A O 1
ATOM 685 N N . ILE A 1 87 ? -17.658 4.399 35.154 1.00 62.53 87 ILE A N 1
ATOM 686 C CA . ILE A 1 87 ? -18.174 3.171 35.786 1.00 62.53 87 ILE A CA 1
ATOM 687 C C . ILE A 1 87 ? -17.596 3.055 37.192 1.00 62.53 87 ILE A C 1
ATOM 689 O O . ILE A 1 87 ? -16.369 3.275 37.322 1.00 62.53 87 ILE A O 1
#

Secondary structure (DSSP, 8-state):
-------THHHHHHHHHHHHHHHHHHHHTTS--PPP--HHHHHHHHHTPPTT--HHHHHHHHHHHHHHHHHHHHHHHHHHH------

pLDDT: mean 75.12, std 18.3, range [43.06, 96.5]

Sequence (87 aa):
MPPISIGGGMVGAYKRNLYNHVKSIVFKMAAIKGIPVSPEILEELSRLKEPEQTFGELIAGMIEREKKFRLLKDMKRIEETAEFVEI

Foldseek 3Di:
DDDDDPDPVPVVVVVVVVVVVVVVVVVVVPPPPDDDDDPVVVVVLVVQDDPPGDSVRSVVVVVVVVVVVVVVVVVVVCVVPDPDDDD

Radius of gyration: 22.3 Å; chains: 1; bounding box: 44×45×57 Å